Protein AF-A0A920HEH3-F1 (afdb_monomer_lite)

pLDDT: mean 88.35, std 16.71, range [30.47, 98.06]

Sequence (129 aa):
MLINDLDIDLGKSPEEILNNLENKCFGKKDLLKSKKVSSNETYEKLVRNVNSTKPARFNSDPKLLYGASGSAGKVAVFAVRLKTYPSAKRNQVFYVGANHPDTFWKIRKDVLKILNVSCCRRLYAQGLL

Secondary structure (DSSP, 8-state):
-----SSB---SSHHHHHHHHHTT---GGGB------SS-TTHHHHHH-TT-SS-S--TT-GGG-BTTBT-TTSS----------PPPS---------SSHHHHHHHHHHHHHH---GGGTTTSSS---

Radius of gyration: 20.41 Å; chains: 1; bounding box: 48×28×49 Å

Structure (mmCIF, N/CA/C/O backbone):
data_AF-A0A920HEH3-F1
#
_entry.id   AF-A0A920HEH3-F1
#
loop_
_atom_site.group_PDB
_atom_site.id
_atom_site.type_symbol
_atom_site.label_atom_id
_atom_site.label_alt_id
_atom_site.label_comp_id
_atom_site.label_asym_id
_atom_site.label_entity_id
_atom_site.label_seq_id
_atom_site.pdbx_PDB_ins_code
_atom_site.Cartn_x
_atom_site.Cartn_y
_atom_site.Cartn_z
_atom_site.occupancy
_atom_site.B_iso_or_equiv
_atom_site.auth_seq_id
_atom_site.auth_comp_id
_atom_site.auth_asym_id
_atom_site.auth_atom_id
_atom_site.pdbx_PDB_model_num
ATOM 1 N N . MET A 1 1 ? -2.931 0.007 24.772 1.00 84.69 1 MET A N 1
ATOM 2 C CA . MET A 1 1 ? -3.916 1.023 24.342 1.00 84.69 1 MET A CA 1
ATOM 3 C C . MET A 1 1 ? -4.296 0.734 22.899 1.00 84.69 1 MET A C 1
ATOM 5 O O . MET A 1 1 ? -3.391 0.545 22.095 1.00 84.69 1 MET A O 1
ATOM 9 N N . LEU A 1 2 ? -5.591 0.645 22.591 1.00 95.44 2 LEU A N 1
ATOM 10 C CA . LEU A 1 2 ? -6.091 0.478 21.223 1.00 95.44 2 LEU A CA 1
ATOM 11 C C . LEU A 1 2 ? -6.280 1.861 20.579 1.00 95.44 2 LEU A C 1
ATOM 13 O O . LEU A 1 2 ? -6.772 2.775 21.236 1.00 95.44 2 LEU A O 1
ATOM 17 N N . ILE A 1 3 ? -5.870 2.019 19.319 1.00 95.25 3 ILE A N 1
ATOM 18 C CA . ILE A 1 3 ? -5.999 3.267 18.554 1.00 95.25 3 ILE A CA 1
ATOM 19 C C . ILE A 1 3 ? -6.846 2.978 17.315 1.00 95.25 3 ILE A C 1
ATOM 21 O O . ILE A 1 3 ? -6.468 2.145 16.492 1.00 95.25 3 ILE A O 1
ATOM 25 N N . ASN A 1 4 ? -7.975 3.674 17.173 1.00 95.38 4 ASN A N 1
ATOM 26 C CA . ASN A 1 4 ? -8.794 3.624 15.966 1.00 95.38 4 ASN A CA 1
ATOM 27 C C . ASN A 1 4 ? -8.363 4.726 14.986 1.00 95.38 4 ASN A C 1
ATOM 29 O O . ASN A 1 4 ? -8.681 5.897 15.182 1.00 95.38 4 ASN A O 1
ATOM 33 N N . ASP A 1 5 ? -7.656 4.333 13.926 1.00 94.75 5 ASP A N 1
ATOM 34 C CA . ASP A 1 5 ? -7.167 5.234 12.872 1.00 94.75 5 ASP A CA 1
ATOM 35 C C . ASP A 1 5 ? -7.863 4.999 11.512 1.00 94.75 5 ASP A C 1
ATOM 37 O O . ASP A 1 5 ? -7.349 5.366 10.458 1.00 94.75 5 ASP A O 1
ATOM 41 N N . LEU A 1 6 ? -9.043 4.361 11.513 1.00 94.88 6 LEU A N 1
ATOM 42 C CA . LEU A 1 6 ? -9.777 3.990 10.290 1.00 94.88 6 LEU A CA 1
ATOM 43 C C . LEU A 1 6 ? -10.623 5.133 9.700 1.00 94.88 6 LEU A C 1
ATOM 45 O O . LEU A 1 6 ? -11.163 5.000 8.595 1.00 94.88 6 LEU A O 1
ATOM 49 N N . ASP A 1 7 ? -10.757 6.247 10.426 1.00 95.31 7 ASP A N 1
ATOM 50 C CA . ASP A 1 7 ? -11.715 7.325 10.143 1.00 95.31 7 ASP A CA 1
ATOM 51 C C . ASP A 1 7 ? -13.164 6.803 10.037 1.00 95.31 7 ASP A C 1
ATOM 53 O O . ASP A 1 7 ? -13.924 7.177 9.135 1.00 95.31 7 ASP A O 1
ATOM 57 N N . ILE A 1 8 ? -13.511 5.889 10.947 1.00 95.88 8 ILE A N 1
ATOM 58 C CA . ILE A 1 8 ? -14.849 5.334 11.172 1.00 95.88 8 ILE A CA 1
ATOM 59 C C . ILE A 1 8 ? -15.126 5.463 12.669 1.00 95.88 8 ILE A C 1
ATOM 61 O O . ILE A 1 8 ? -14.282 5.048 13.466 1.00 95.88 8 ILE A O 1
ATOM 65 N N . ASP A 1 9 ? -16.263 6.033 13.057 1.00 96.44 9 ASP A N 1
ATOM 66 C CA . ASP A 1 9 ? -16.702 6.007 14.452 1.00 96.44 9 ASP A CA 1
ATOM 67 C C . ASP A 1 9 ? -17.115 4.577 14.829 1.00 96.44 9 ASP A C 1
ATOM 69 O O . ASP A 1 9 ? -18.039 4.009 14.249 1.00 96.44 9 ASP A O 1
ATOM 73 N N . LEU A 1 10 ? -16.369 3.974 15.755 1.00 97.38 10 LEU A N 1
ATOM 74 C CA . LEU A 1 10 ? -16.568 2.599 16.224 1.00 97.38 10 LEU A CA 1
ATOM 75 C C . LEU A 1 10 ? -16.828 2.546 17.738 1.00 97.38 10 LEU A C 1
ATOM 77 O O . LEU A 1 10 ? -16.817 1.461 18.314 1.00 97.38 10 LEU A O 1
ATOM 81 N N . GLY A 1 11 ? -17.061 3.689 18.388 1.00 95.94 11 GLY A N 1
ATOM 82 C CA . GLY A 1 11 ? -17.173 3.783 19.845 1.00 95.94 11 GLY A CA 1
ATOM 83 C C . GLY A 1 11 ? -15.890 4.266 20.526 1.00 95.94 11 GLY A C 1
ATOM 84 O O . GLY A 1 11 ? -14.937 4.704 19.874 1.00 95.94 11 GLY A O 1
ATOM 85 N N . LYS A 1 12 ? -15.890 4.241 21.864 1.00 95.25 12 LYS A N 1
ATOM 86 C CA . LYS A 1 12 ? -14.860 4.901 22.690 1.00 95.25 12 LYS A CA 1
ATOM 87 C C . LYS A 1 12 ? -13.994 3.915 23.465 1.00 95.25 12 LYS A C 1
ATOM 89 O O . LYS A 1 12 ? -12.836 4.228 23.743 1.00 95.25 12 LYS A O 1
ATOM 94 N N . SER A 1 13 ? -14.541 2.756 23.824 1.00 97.19 13 SER A N 1
ATOM 95 C CA . SER A 1 13 ? -13.798 1.696 24.513 1.00 97.19 13 SER A CA 1
ATOM 96 C C . SER A 1 13 ? -13.187 0.689 23.525 1.00 97.19 13 SER A C 1
ATOM 98 O O . SER A 1 13 ? -13.715 0.510 22.424 1.00 97.19 13 SER A O 1
ATOM 100 N N . PRO A 1 14 ? -12.080 0.011 23.882 1.00 97.38 14 PRO A N 1
ATOM 101 C CA . PRO A 1 14 ? -11.513 -1.050 23.052 1.00 97.38 14 PRO A CA 1
ATOM 102 C C . PRO A 1 14 ? -12.512 -2.162 22.705 1.00 97.38 14 PRO A C 1
ATOM 104 O O . PRO A 1 14 ? -12.533 -2.626 21.566 1.00 97.38 14 PRO A O 1
ATOM 107 N N . GLU A 1 15 ? -13.349 -2.558 23.663 1.00 97.50 15 GLU A N 1
ATOM 108 C CA . GLU A 1 15 ? -14.355 -3.611 23.521 1.00 97.50 15 GLU A CA 1
ATOM 109 C C . GLU A 1 15 ? -15.443 -3.210 22.520 1.00 97.50 15 GLU A C 1
ATOM 111 O O . GLU A 1 15 ? -15.787 -4.000 21.644 1.00 97.50 15 GLU A O 1
ATOM 116 N N . GLU A 1 16 ? -15.945 -1.972 22.595 1.00 97.56 16 GLU A N 1
ATOM 117 C CA . GLU A 1 16 ? -16.889 -1.434 21.605 1.00 97.56 16 GLU A CA 1
ATOM 118 C C . GLU A 1 16 ? -16.270 -1.399 20.208 1.00 97.56 16 GLU A C 1
ATOM 120 O O . GLU A 1 16 ? -16.898 -1.855 19.253 1.00 97.56 16 GLU A O 1
ATOM 125 N N . ILE A 1 17 ? -15.032 -0.902 20.086 1.00 98.06 17 ILE A N 1
ATOM 126 C CA . ILE A 1 17 ? -14.366 -0.769 18.786 1.00 98.06 17 ILE A CA 1
ATOM 127 C C . ILE A 1 17 ? -14.196 -2.136 18.125 1.00 98.06 17 ILE A C 1
ATOM 129 O O . ILE A 1 17 ? -14.508 -2.289 16.942 1.00 98.06 17 ILE A O 1
ATOM 133 N N . LEU A 1 18 ? -13.723 -3.131 18.878 1.00 97.69 18 LEU A N 1
ATOM 134 C CA . LEU A 1 18 ? -13.526 -4.485 18.366 1.00 97.69 18 LEU A CA 1
ATOM 135 C C . LEU A 1 18 ? -14.858 -5.171 18.043 1.00 97.69 18 LEU A C 1
ATOM 137 O O . LEU A 1 18 ? -14.991 -5.706 16.943 1.00 97.69 18 LEU A O 1
ATOM 141 N N . ASN A 1 19 ? -15.862 -5.081 18.922 1.00 98.00 19 ASN A N 1
ATOM 142 C CA . ASN A 1 19 ? -17.183 -5.668 18.675 1.00 98.00 19 ASN A CA 1
ATOM 143 C C . ASN A 1 19 ? -17.869 -5.048 17.452 1.00 98.00 19 ASN A C 1
ATOM 145 O O . ASN A 1 19 ? -18.456 -5.771 16.644 1.00 98.00 19 ASN A O 1
ATOM 149 N N . ASN A 1 20 ? -17.792 -3.725 17.284 1.00 98.00 20 ASN A N 1
ATOM 150 C CA . ASN A 1 20 ? -18.385 -3.047 16.133 1.00 98.00 20 ASN A CA 1
ATOM 151 C C . ASN A 1 20 ? -17.654 -3.388 1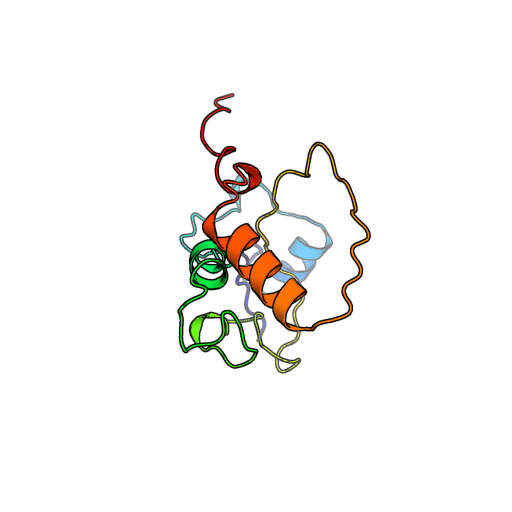4.833 1.00 98.00 20 ASN A C 1
ATOM 153 O O . ASN A 1 20 ? -18.291 -3.543 13.789 1.00 98.00 20 ASN A O 1
ATOM 157 N N . LEU A 1 21 ? -16.329 -3.536 14.889 1.00 96.81 21 LEU A N 1
ATOM 158 C CA . LEU A 1 21 ? -15.524 -3.944 13.744 1.00 96.81 21 LEU A CA 1
ATOM 159 C C . LEU A 1 21 ? -15.833 -5.387 13.318 1.00 96.81 21 LEU A C 1
ATOM 161 O O . LEU A 1 21 ? -16.086 -5.630 12.137 1.00 96.81 21 LEU A O 1
ATOM 165 N N . GLU A 1 22 ? -15.843 -6.323 14.270 1.00 97.25 22 GLU A N 1
ATOM 166 C CA . GLU A 1 22 ? -16.110 -7.749 14.045 1.00 97.25 22 GLU A CA 1
ATOM 167 C C . GLU A 1 22 ? -17.516 -7.982 13.483 1.00 97.25 22 GLU A C 1
ATOM 169 O O . GLU A 1 22 ? -17.681 -8.631 12.447 1.00 97.25 22 GLU A O 1
ATOM 174 N N . ASN A 1 23 ? -18.526 -7.377 14.113 1.00 97.75 23 ASN A N 1
ATOM 175 C CA . ASN A 1 23 ? -19.929 -7.547 13.731 1.00 97.75 23 ASN A CA 1
ATOM 176 C C . ASN A 1 23 ? -20.372 -6.612 12.594 1.00 97.75 23 ASN A C 1
ATOM 178 O O . ASN A 1 23 ? -21.532 -6.641 12.186 1.00 97.75 23 ASN A O 1
ATOM 182 N N . LYS A 1 24 ? -19.456 -5.794 12.054 1.00 96.06 24 LYS A N 1
ATOM 183 C CA . LYS A 1 24 ? -19.726 -4.796 11.003 1.00 96.06 24 LYS A CA 1
ATOM 184 C C . LYS A 1 24 ? -20.840 -3.810 11.384 1.00 96.06 24 LYS A C 1
ATOM 186 O O . LYS A 1 24 ? -21.615 -3.375 10.532 1.00 96.06 24 LYS A O 1
ATOM 191 N N . CYS A 1 25 ? -20.905 -3.434 12.658 1.00 96.69 25 CYS A N 1
ATOM 192 C CA . CYS A 1 25 ? -21.872 -2.480 13.199 1.00 96.69 25 CYS A CA 1
ATOM 193 C C . CYS A 1 25 ? -21.443 -1.030 12.923 1.00 96.69 25 CYS A C 1
ATOM 195 O O . CYS A 1 25 ? -21.220 -0.249 13.843 1.00 96.69 25 CYS A O 1
ATOM 197 N N . PHE A 1 26 ? -21.298 -0.671 11.649 1.00 96.31 26 PHE A N 1
ATOM 198 C CA . PHE A 1 26 ? -21.007 0.690 11.193 1.00 96.31 26 PHE A CA 1
ATOM 199 C C . PHE A 1 26 ? -21.523 0.890 9.763 1.00 96.31 26 PHE A C 1
ATOM 201 O O . PHE A 1 26 ? -21.630 -0.051 8.973 1.00 96.31 26 PHE A O 1
ATOM 208 N N . GLY A 1 27 ? -21.845 2.128 9.402 1.00 94.88 27 GLY A N 1
ATOM 209 C CA . GLY A 1 27 ? -22.388 2.493 8.099 1.00 94.88 27 GLY A CA 1
ATOM 210 C C . GLY A 1 27 ? -21.814 3.795 7.551 1.00 94.88 27 GLY A C 1
ATOM 211 O O . GLY A 1 27 ? -20.871 4.378 8.077 1.00 94.88 27 GLY A O 1
ATOM 212 N N . LYS A 1 28 ? -22.407 4.287 6.455 1.00 94.19 28 LYS A N 1
ATOM 213 C CA . LYS A 1 28 ? -21.936 5.507 5.772 1.00 94.19 28 LYS A CA 1
ATOM 214 C C . LYS A 1 28 ? -21.920 6.742 6.678 1.00 94.19 28 LYS A C 1
ATOM 216 O O . LYS A 1 28 ? -21.062 7.597 6.498 1.00 94.19 28 LYS A O 1
ATOM 221 N N . LYS A 1 29 ? -22.863 6.834 7.621 1.00 95.56 29 LYS A N 1
ATOM 222 C CA . LYS A 1 29 ? -22.975 7.948 8.576 1.00 95.56 29 LYS A CA 1
ATOM 223 C C . LYS A 1 29 ? -21.809 7.998 9.572 1.00 95.56 29 LYS A C 1
ATOM 225 O O . LYS A 1 29 ? -21.476 9.078 10.039 1.00 95.56 29 LYS A O 1
ATOM 230 N N . ASP A 1 30 ? -21.194 6.849 9.846 1.00 96.31 30 ASP A N 1
ATOM 231 C CA . ASP A 1 30 ? -20.105 6.703 10.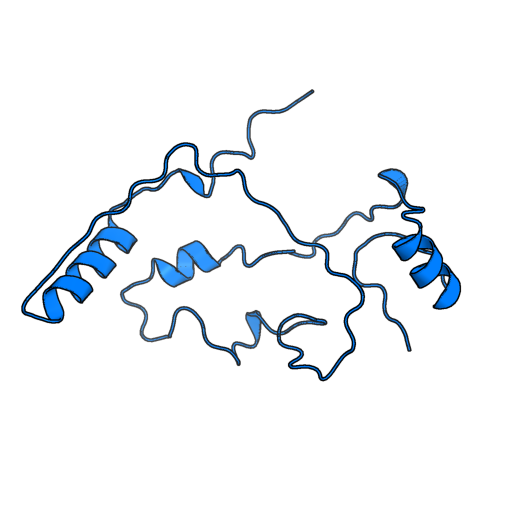815 1.00 96.31 30 ASP A CA 1
ATOM 232 C C . ASP A 1 30 ? -18.739 6.981 10.160 1.00 96.31 30 ASP A C 1
ATOM 234 O O . ASP A 1 30 ? -17.716 7.071 10.833 1.00 96.31 30 ASP A O 1
ATOM 238 N N . LEU A 1 31 ? -18.702 7.147 8.829 1.00 94.50 31 LEU A N 1
ATOM 239 C CA . LEU A 1 31 ? -17.498 7.533 8.103 1.00 94.50 31 LEU A CA 1
ATOM 240 C C . LEU A 1 31 ? -17.177 9.007 8.355 1.00 94.50 31 LEU A C 1
ATOM 242 O O . LEU A 1 31 ? -17.922 9.909 7.962 1.00 94.50 31 LEU A O 1
ATOM 246 N N . LEU A 1 32 ? -16.007 9.257 8.932 1.00 93.50 32 LEU A N 1
ATOM 247 C CA . LEU A 1 32 ? -15.532 10.608 9.190 1.00 93.50 32 LEU A CA 1
ATOM 248 C C . LEU A 1 32 ? -14.992 11.246 7.901 1.00 93.50 32 LEU A C 1
ATOM 250 O O . LEU A 1 32 ? -14.368 10.588 7.060 1.00 93.50 32 LEU A O 1
ATOM 254 N N . LYS A 1 33 ? -15.196 12.561 7.746 1.00 90.06 33 LYS A N 1
ATOM 255 C CA . 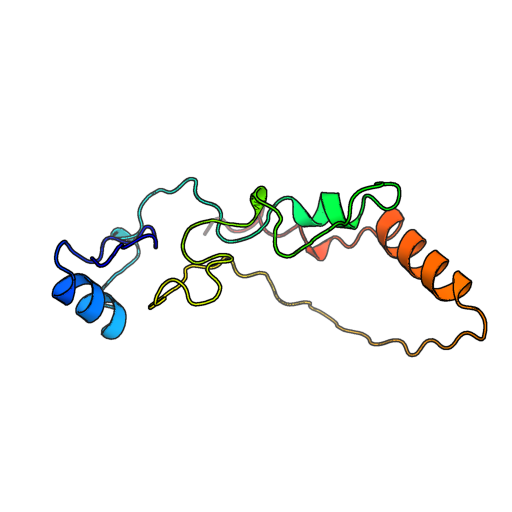LYS A 1 33 ? -14.539 13.338 6.684 1.00 90.06 33 LYS A CA 1
ATOM 256 C C . LYS A 1 33 ? -13.044 13.393 6.978 1.00 90.06 33 LYS A C 1
ATOM 258 O O . LYS A 1 33 ? -12.625 14.033 7.937 1.00 90.06 33 LYS A O 1
ATOM 263 N N . SER A 1 34 ? -12.249 12.757 6.126 1.00 88.25 34 SER A N 1
ATOM 264 C CA . SER A 1 34 ? -10.806 12.645 6.310 1.00 88.25 34 SER A CA 1
ATOM 265 C C . SER A 1 34 ? -10.028 13.245 5.147 1.00 88.25 34 SER A C 1
ATOM 267 O O . SER A 1 34 ? -10.452 13.183 3.993 1.00 88.25 34 SER A O 1
ATOM 269 N N . LYS A 1 35 ? -8.866 13.818 5.472 1.00 89.50 35 LYS A N 1
ATOM 270 C CA . LYS A 1 35 ? -7.830 14.217 4.506 1.00 89.50 35 LYS A CA 1
ATOM 271 C C . LYS A 1 35 ? -6.688 13.194 4.434 1.00 89.50 35 LYS A C 1
ATOM 273 O O . LYS A 1 35 ? -5.716 13.431 3.721 1.00 89.50 35 LYS A O 1
ATOM 278 N N . LYS A 1 36 ? -6.765 12.096 5.198 1.00 90.62 36 LYS A N 1
ATOM 279 C CA . LYS A 1 36 ? -5.749 11.039 5.189 1.00 90.62 36 LYS A CA 1
ATOM 280 C C . LYS A 1 36 ? -5.761 10.315 3.848 1.00 90.62 36 LYS A C 1
ATOM 282 O O . LYS A 1 36 ? -6.801 10.158 3.208 1.00 90.62 36 LYS A O 1
ATOM 287 N N . VAL A 1 37 ? -4.586 9.854 3.442 1.00 90.56 37 VAL A N 1
ATOM 288 C CA . VAL A 1 37 ? -4.409 9.059 2.228 1.00 90.56 37 VAL A CA 1
ATOM 289 C C . VAL A 1 37 ? -4.356 7.580 2.584 1.00 90.56 37 VAL A C 1
ATOM 291 O O . VAL A 1 37 ? -3.707 7.180 3.544 1.00 90.56 37 VAL A O 1
ATOM 294 N N . SER A 1 38 ? -5.019 6.756 1.781 1.00 90.19 38 SER A N 1
ATOM 295 C CA . SER A 1 38 ? -5.070 5.297 1.946 1.00 90.19 38 SER A CA 1
ATOM 296 C C . SER A 1 38 ? -4.293 4.550 0.851 1.00 90.19 38 SER A C 1
ATOM 298 O O . SER A 1 38 ? -4.497 3.358 0.623 1.00 90.19 38 SER A O 1
ATOM 300 N N . SER A 1 39 ? -3.420 5.273 0.136 1.00 91.19 39 SER A N 1
ATOM 301 C CA . SER A 1 39 ? -2.460 4.761 -0.851 1.00 91.19 39 SER A CA 1
ATOM 302 C C . SER A 1 39 ? -1.403 5.831 -1.175 1.00 91.19 39 SER A C 1
ATOM 304 O O . SER A 1 39 ? -1.620 7.011 -0.906 1.00 91.19 39 SER A O 1
ATOM 306 N N . ASN A 1 40 ? -0.270 5.451 -1.779 1.00 91.06 40 ASN A N 1
ATOM 307 C CA . ASN A 1 40 ? 0.753 6.417 -2.200 1.00 91.06 40 ASN A CA 1
ATOM 308 C C . ASN A 1 40 ? 0.366 7.112 -3.520 1.00 91.06 40 ASN A C 1
ATOM 310 O O . ASN A 1 40 ? 0.666 6.622 -4.610 1.00 91.06 40 ASN A O 1
ATOM 314 N N . GLU A 1 41 ? -0.234 8.296 -3.417 1.00 88.94 41 GLU A N 1
ATOM 315 C CA . GLU A 1 41 ? -0.708 9.085 -4.566 1.00 88.94 41 GLU A CA 1
ATOM 316 C C . GLU A 1 41 ? 0.417 9.658 -5.448 1.00 88.94 41 GLU A C 1
ATOM 318 O O . GLU A 1 41 ? 0.181 10.087 -6.580 1.00 88.94 41 GLU A O 1
ATOM 323 N N . THR A 1 42 ? 1.659 9.663 -4.956 1.00 90.06 42 THR A N 1
ATOM 324 C CA . THR A 1 42 ? 2.818 10.216 -5.678 1.00 90.06 42 THR A CA 1
ATOM 325 C C . THR A 1 42 ? 3.652 9.156 -6.390 1.00 90.06 42 THR A C 1
ATOM 327 O O . THR A 1 42 ? 4.543 9.505 -7.169 1.00 90.06 42 THR A O 1
ATOM 330 N N . TYR A 1 43 ? 3.355 7.869 -6.173 1.00 92.25 43 TYR A N 1
ATOM 331 C CA . TYR A 1 43 ? 4.203 6.769 -6.633 1.00 92.25 43 TYR A CA 1
ATOM 332 C C . TYR A 1 43 ? 4.390 6.746 -8.153 1.00 92.25 43 TYR A C 1
ATOM 334 O O . TYR A 1 43 ? 5.499 6.524 -8.633 1.00 92.25 43 TYR A O 1
ATOM 342 N N . GLU A 1 44 ? 3.337 7.067 -8.910 1.00 91.31 44 GLU A N 1
ATOM 343 C CA . GLU A 1 44 ? 3.390 7.187 -10.372 1.00 91.31 44 GLU A CA 1
ATOM 344 C C . GLU A 1 44 ? 4.500 8.149 -10.828 1.00 91.31 44 GLU A C 1
ATOM 346 O O . GLU A 1 44 ? 5.280 7.833 -11.726 1.00 91.31 44 GLU A O 1
ATOM 351 N N . LYS A 1 45 ? 4.605 9.318 -10.188 1.00 91.38 45 LYS A N 1
ATOM 352 C CA . LYS A 1 45 ? 5.614 10.325 -10.537 1.00 91.38 45 LYS A CA 1
ATOM 353 C C . LYS A 1 45 ? 7.020 9.847 -10.179 1.00 91.38 45 LYS A C 1
ATOM 355 O O . LYS A 1 45 ? 7.954 10.078 -10.941 1.00 91.38 45 LYS A O 1
ATOM 360 N N . LEU A 1 46 ? 7.164 9.170 -9.037 1.00 93.00 46 LEU A N 1
ATOM 361 C CA . LEU A 1 46 ? 8.448 8.646 -8.567 1.00 93.00 46 LEU A CA 1
ATOM 362 C C . LEU A 1 46 ? 8.977 7.547 -9.492 1.00 93.00 46 LEU A C 1
ATOM 364 O O . LEU A 1 46 ? 10.124 7.620 -9.924 1.00 93.00 46 LEU A O 1
ATOM 368 N N . VAL A 1 47 ? 8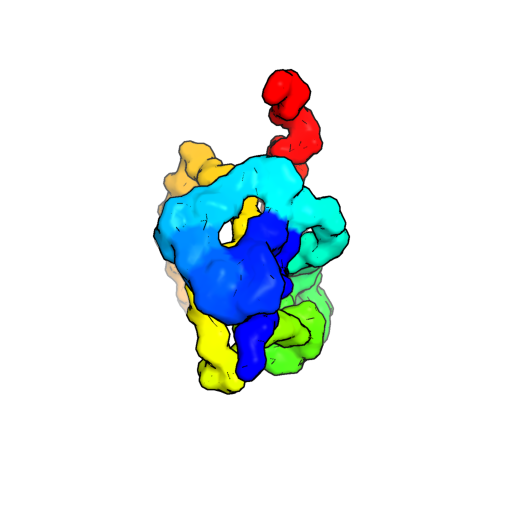.143 6.563 -9.843 1.00 94.12 47 VAL A N 1
ATOM 369 C CA . VAL A 1 47 ? 8.572 5.435 -10.685 1.00 94.12 47 VAL A CA 1
ATOM 370 C C . VAL A 1 47 ? 8.872 5.863 -12.123 1.00 94.12 47 VAL A C 1
ATOM 372 O O . VAL A 1 47 ? 9.765 5.298 -12.750 1.00 94.12 47 VAL A O 1
ATOM 375 N N . ARG A 1 48 ? 8.183 6.892 -12.637 1.00 94.31 48 ARG A N 1
ATOM 376 C CA . ARG A 1 48 ? 8.436 7.452 -13.975 1.00 94.31 48 ARG A CA 1
ATOM 377 C C . ARG A 1 48 ? 9.650 8.382 -14.036 1.00 94.31 48 ARG A C 1
ATOM 379 O O . ARG A 1 48 ? 10.147 8.649 -15.129 1.00 94.31 48 ARG A O 1
ATOM 386 N N . ASN A 1 49 ? 10.177 8.844 -12.899 1.00 94.75 49 ASN A N 1
ATOM 387 C CA . ASN A 1 49 ? 11.395 9.653 -12.861 1.00 94.75 49 ASN A CA 1
ATOM 388 C C . ASN A 1 49 ? 12.658 8.788 -13.030 1.00 94.75 49 ASN A C 1
ATOM 390 O O . ASN A 1 49 ? 13.453 8.606 -12.109 1.00 94.75 49 ASN A O 1
ATOM 394 N N . VAL A 1 50 ? 12.855 8.258 -14.236 1.00 94.44 50 VAL A N 1
ATOM 395 C CA . VAL A 1 50 ? 13.941 7.312 -14.552 1.00 94.44 50 VAL A CA 1
ATOM 396 C C . VAL A 1 50 ? 15.349 7.914 -14.535 1.00 94.44 50 VAL A C 1
ATOM 398 O O . VAL A 1 50 ? 16.322 7.172 -14.645 1.00 94.44 50 VAL A O 1
ATOM 401 N N . ASN A 1 51 ? 15.461 9.239 -14.431 1.00 94.50 51 ASN A N 1
ATOM 402 C CA . ASN A 1 51 ? 16.737 9.944 -14.306 1.00 94.50 51 ASN A CA 1
ATOM 403 C C . ASN A 1 51 ? 17.051 10.313 -12.844 1.00 94.50 51 ASN A C 1
ATOM 405 O O . ASN A 1 51 ? 18.061 10.963 -12.587 1.00 94.50 51 ASN A O 1
ATOM 409 N N . SER A 1 52 ? 16.190 9.948 -11.886 1.00 95.19 52 SER A N 1
ATOM 410 C CA . SER A 1 52 ? 16.449 10.206 -10.471 1.00 95.19 52 SER A CA 1
ATOM 411 C C . SER A 1 52 ? 17.674 9.432 -9.991 1.00 95.19 52 SER A C 1
ATOM 413 O O . SER A 1 52 ? 17.810 8.240 -10.257 1.00 95.19 52 SER A O 1
ATOM 415 N N . THR A 1 53 ? 18.525 10.095 -9.213 1.00 95.44 53 THR A N 1
ATOM 416 C CA . THR A 1 53 ? 19.620 9.454 -8.471 1.00 95.44 53 THR A CA 1
ATOM 417 C C . THR A 1 53 ? 19.138 8.763 -7.193 1.00 95.44 53 THR A C 1
ATOM 419 O O . THR A 1 53 ? 19.924 8.105 -6.516 1.00 95.44 53 THR A O 1
ATOM 422 N N . LYS A 1 54 ? 17.851 8.902 -6.842 1.00 93.19 54 LYS A N 1
ATOM 423 C CA . LYS A 1 54 ? 17.234 8.267 -5.674 1.00 93.19 54 LYS A CA 1
ATOM 424 C C . LYS A 1 54 ? 16.398 7.058 -6.102 1.00 93.19 54 LYS A C 1
ATOM 426 O O . LYS A 1 54 ? 15.743 7.108 -7.145 1.00 93.19 54 LYS A O 1
ATOM 431 N N . PRO A 1 55 ? 16.359 5.988 -5.292 1.00 94.06 55 PRO A N 1
ATOM 432 C CA . PRO A 1 55 ? 15.473 4.864 -5.559 1.00 94.06 55 PRO A CA 1
ATOM 433 C C . PRO A 1 55 ? 14.006 5.312 -5.533 1.00 94.06 55 PRO A C 1
ATOM 435 O O . PRO A 1 55 ? 13.609 6.137 -4.713 1.00 94.06 55 PRO A O 1
ATOM 438 N N . ALA A 1 56 ? 13.178 4.722 -6.400 1.00 93.94 56 ALA A N 1
ATOM 439 C CA . ALA A 1 56 ? 11.744 5.025 -6.448 1.00 93.94 56 ALA A CA 1
ATOM 440 C C . ALA A 1 56 ? 10.980 4.543 -5.197 1.00 93.94 56 ALA A C 1
ATOM 442 O O . ALA A 1 56 ? 9.922 5.082 -4.880 1.00 93.94 56 ALA A O 1
ATOM 443 N N . ARG A 1 57 ? 11.490 3.509 -4.510 1.00 94.62 57 ARG A N 1
ATOM 444 C CA . ARG A 1 57 ? 10.980 2.997 -3.230 1.00 94.62 57 ARG A CA 1
ATOM 445 C C . ARG A 1 57 ? 12.099 2.291 -2.473 1.00 94.62 57 ARG A C 1
ATOM 447 O O . ARG A 1 57 ? 12.899 1.585 -3.081 1.00 94.62 57 ARG A O 1
ATOM 454 N N . PHE A 1 58 ? 12.089 2.416 -1.155 1.00 94.38 58 PHE A N 1
ATOM 455 C CA . PHE A 1 58 ? 12.870 1.603 -0.226 1.00 94.38 58 PHE A CA 1
ATOM 456 C C . PHE A 1 58 ? 12.083 1.447 1.084 1.00 94.38 58 PHE A C 1
ATOM 458 O O . PHE A 1 58 ? 11.071 2.120 1.279 1.00 94.38 58 PHE A O 1
ATOM 465 N N . ASN A 1 59 ? 12.474 0.508 1.949 1.00 93.19 59 ASN A N 1
ATOM 466 C CA . ASN A 1 59 ? 11.682 0.175 3.142 1.00 93.19 59 ASN A CA 1
ATOM 467 C C . ASN A 1 59 ? 11.727 1.268 4.214 1.00 93.19 59 ASN A C 1
ATOM 469 O O . ASN A 1 59 ? 10.712 1.532 4.842 1.00 93.19 59 ASN A O 1
ATOM 473 N N . SER A 1 60 ? 12.870 1.930 4.374 1.00 92.75 60 SER A N 1
ATOM 474 C CA . SER A 1 60 ? 13.063 2.986 5.373 1.00 92.75 60 SER A CA 1
ATOM 475 C C . SER A 1 60 ? 12.776 4.388 4.826 1.00 92.75 60 SER A C 1
ATOM 477 O O . SER A 1 60 ? 13.384 5.350 5.285 1.00 92.75 60 SER A O 1
ATOM 479 N N . ASP A 1 61 ? 11.913 4.521 3.811 1.00 93.94 61 ASP A N 1
ATOM 480 C CA . ASP A 1 61 ? 11.509 5.837 3.305 1.00 93.94 61 ASP A CA 1
ATOM 481 C C . ASP A 1 61 ? 10.576 6.500 4.327 1.00 93.94 61 ASP A C 1
ATOM 483 O O . ASP A 1 61 ? 9.433 6.054 4.463 1.00 93.94 61 ASP A O 1
ATOM 487 N N . PRO A 1 62 ? 11.005 7.566 5.031 1.00 92.38 62 PRO A N 1
ATOM 488 C CA . PRO A 1 62 ? 10.212 8.172 6.099 1.00 92.38 62 PRO A CA 1
ATOM 489 C C . PRO A 1 62 ? 8.866 8.715 5.606 1.00 92.38 62 PRO A C 1
ATOM 491 O O . PRO A 1 62 ? 7.947 8.879 6.400 1.00 92.38 62 PRO A O 1
ATOM 494 N N . LYS A 1 63 ? 8.707 8.953 4.298 1.00 90.94 63 LYS A N 1
ATOM 495 C CA . LYS A 1 63 ? 7.433 9.394 3.710 1.00 90.94 63 LYS A CA 1
ATOM 496 C C . LYS A 1 63 ? 6.368 8.296 3.678 1.00 90.94 63 LYS A C 1
ATOM 498 O O . LYS A 1 63 ? 5.203 8.602 3.441 1.00 90.94 63 LYS A O 1
ATOM 503 N N . LEU A 1 64 ? 6.765 7.033 3.840 1.00 92.31 64 LEU A N 1
ATOM 504 C CA . LEU A 1 64 ? 5.894 5.856 3.748 1.00 92.31 64 LEU A CA 1
ATOM 505 C C . LEU A 1 64 ? 5.669 5.172 5.105 1.00 92.31 64 LEU A C 1
ATOM 507 O O . LEU A 1 64 ? 4.940 4.182 5.166 1.00 92.31 64 LEU A O 1
ATOM 511 N N . LEU A 1 65 ? 6.292 5.676 6.175 1.00 94.69 65 LEU A N 1
ATOM 512 C CA . LEU A 1 65 ? 6.200 5.123 7.524 1.00 94.69 65 LEU A CA 1
ATOM 513 C C . LEU A 1 65 ? 5.186 5.926 8.343 1.00 94.69 65 LEU A C 1
ATOM 515 O O . LEU A 1 65 ? 5.429 7.083 8.679 1.00 94.69 65 LEU A O 1
ATOM 519 N N . TYR A 1 66 ? 4.044 5.317 8.658 1.00 93.94 66 TYR A N 1
ATOM 520 C CA . TYR A 1 66 ? 3.007 5.930 9.490 1.00 93.94 66 TYR A CA 1
ATOM 521 C C . TYR A 1 66 ? 2.036 4.876 10.027 1.00 93.94 66 TYR A C 1
ATOM 523 O O . TYR A 1 66 ? 1.499 4.074 9.257 1.00 93.94 66 TYR A O 1
ATOM 531 N N . GLY A 1 67 ? 1.771 4.905 11.336 1.00 93.19 67 GLY A N 1
ATOM 532 C CA . GLY A 1 67 ? 0.836 3.988 11.988 1.00 93.19 67 GLY A CA 1
ATOM 533 C C . GLY A 1 67 ? 1.176 2.523 11.696 1.00 93.19 67 GLY A C 1
ATOM 534 O O . GLY A 1 67 ? 2.263 2.046 12.019 1.00 93.19 67 GLY A O 1
ATOM 535 N N . ALA A 1 68 ? 0.250 1.815 11.045 1.00 95.25 68 ALA A N 1
ATOM 536 C CA . ALA A 1 68 ? 0.449 0.434 10.603 1.00 95.25 68 ALA A CA 1
ATOM 537 C C . ALA A 1 68 ? 1.462 0.294 9.446 1.00 95.25 68 ALA A C 1
ATOM 539 O O . ALA A 1 68 ? 2.142 -0.734 9.341 1.00 95.25 68 ALA A O 1
ATOM 540 N N . SER A 1 69 ? 1.582 1.312 8.587 1.00 95.31 69 SER A N 1
ATOM 541 C CA . SER A 1 69 ? 2.449 1.290 7.405 1.00 95.31 69 SER A CA 1
ATOM 542 C C . SER A 1 69 ? 3.914 1.325 7.822 1.00 95.31 69 SER A C 1
ATOM 544 O O . SER A 1 69 ? 4.382 2.301 8.403 1.00 95.31 69 SER A O 1
ATOM 546 N N . GLY A 1 70 ? 4.639 0.245 7.522 1.00 95.19 70 GLY A N 1
ATOM 547 C CA . GLY A 1 70 ? 6.050 0.109 7.888 1.00 95.19 70 GLY A CA 1
ATOM 548 C C . GLY A 1 70 ? 6.302 -0.220 9.362 1.00 95.19 70 GLY A C 1
ATOM 549 O O . GLY A 1 70 ? 7.432 -0.112 9.823 1.00 95.19 70 GLY A O 1
ATOM 550 N N . SER A 1 71 ? 5.277 -0.662 10.095 1.00 95.75 71 SER A N 1
ATOM 551 C CA . SER A 1 71 ? 5.391 -1.006 11.519 1.00 95.75 71 SER A CA 1
ATOM 552 C C . SER A 1 71 ? 6.276 -2.222 11.815 1.00 95.75 71 SER A C 1
ATOM 554 O O . SER A 1 71 ? 6.722 -2.379 12.945 1.00 95.75 71 SER A O 1
ATOM 556 N N . ALA A 1 72 ? 6.521 -3.096 10.832 1.00 94.62 72 ALA A N 1
ATOM 557 C CA . ALA A 1 72 ? 7.384 -4.276 10.960 1.00 94.62 72 ALA A CA 1
ATOM 558 C C . ALA A 1 72 ? 7.076 -5.148 12.201 1.00 94.62 72 ALA A C 1
ATOM 560 O O . ALA A 1 72 ? 7.984 -5.614 12.887 1.00 94.62 72 ALA A O 1
ATOM 561 N N . GLY A 1 73 ? 5.788 -5.325 12.522 1.00 94.19 73 GLY A N 1
ATOM 562 C CA . GLY A 1 73 ? 5.338 -6.126 13.668 1.00 94.19 73 GLY A CA 1
ATOM 563 C C . GLY A 1 73 ? 5.509 -5.453 15.035 1.00 94.19 73 GLY A C 1
ATOM 564 O O . GLY A 1 73 ? 5.242 -6.075 16.057 1.00 94.19 73 GLY A O 1
ATOM 565 N N . LYS A 1 74 ? 5.921 -4.180 15.085 1.00 95.62 74 LYS A N 1
ATOM 566 C CA . LYS A 1 74 ? 5.990 -3.397 16.333 1.00 95.62 74 LYS A CA 1
ATOM 567 C C . LYS A 1 74 ? 4.616 -3.000 16.875 1.00 95.62 74 LYS A C 1
ATOM 569 O O . LYS A 1 74 ? 4.525 -2.546 18.010 1.00 95.62 74 LYS A O 1
ATOM 574 N N . VAL A 1 75 ? 3.564 -3.170 16.076 1.00 95.31 75 VAL A N 1
ATOM 575 C CA . VAL A 1 75 ? 2.168 -2.968 16.475 1.00 95.31 75 VAL A CA 1
ATOM 576 C C . VAL A 1 75 ? 1.332 -4.159 16.014 1.00 95.31 75 VAL A C 1
ATOM 578 O O . VAL A 1 75 ? 1.594 -4.731 14.954 1.00 95.31 75 VAL A O 1
ATOM 581 N N . ALA A 1 76 ? 0.309 -4.510 16.792 1.00 96.19 76 ALA A N 1
ATOM 582 C CA . ALA A 1 76 ? -0.734 -5.430 16.356 1.00 96.19 76 ALA A CA 1
ATOM 583 C C . ALA A 1 76 ? -1.777 -4.649 15.540 1.00 96.19 76 ALA A C 1
ATOM 585 O O . ALA A 1 76 ? -2.351 -3.677 16.032 1.00 96.19 76 ALA A O 1
ATOM 586 N N . VAL A 1 77 ? -1.998 -5.049 14.287 1.00 96.94 77 VAL A N 1
ATOM 587 C CA . VAL A 1 77 ? -2.937 -4.387 13.370 1.00 96.94 77 VAL A CA 1
ATOM 588 C C . VAL A 1 77 ? -4.198 -5.237 13.248 1.00 96.94 77 VAL A C 1
ATOM 590 O O . VAL A 1 77 ? -4.123 -6.367 12.779 1.00 96.94 77 VAL A O 1
ATOM 593 N N . PHE A 1 78 ? -5.349 -4.685 13.640 1.00 96.12 78 PHE A N 1
ATOM 594 C CA . PHE A 1 78 ? -6.647 -5.373 13.563 1.00 96.12 78 PHE A CA 1
ATOM 595 C C . PHE A 1 78 ? -7.368 -5.134 12.232 1.00 96.12 78 PHE A C 1
ATOM 597 O O . PHE A 1 78 ? -8.011 -6.032 11.700 1.00 96.12 78 PHE A O 1
ATOM 604 N N . ALA A 1 79 ? -7.254 -3.926 11.677 1.00 96.50 79 ALA A N 1
ATOM 605 C CA . ALA A 1 79 ? -7.871 -3.561 10.409 1.00 96.50 79 ALA A CA 1
ATOM 606 C C . ALA A 1 79 ? -7.100 -2.440 9.710 1.00 96.50 79 ALA A C 1
ATOM 608 O O . ALA A 1 79 ? -6.374 -1.668 10.338 1.00 96.50 79 ALA A O 1
ATOM 609 N N . VAL A 1 80 ? -7.295 -2.343 8.393 1.00 96.19 80 VAL A N 1
ATOM 610 C CA . VAL A 1 80 ? -6.775 -1.266 7.544 1.00 96.19 80 VAL A CA 1
ATOM 611 C C . VAL A 1 80 ? -7.854 -0.795 6.577 1.00 96.19 80 VAL A C 1
ATOM 613 O O . VAL A 1 80 ? -8.651 -1.590 6.078 1.00 96.19 80 VAL A O 1
ATOM 616 N N . ARG A 1 81 ? -7.856 0.503 6.271 1.00 93.94 81 ARG A N 1
ATOM 617 C CA . ARG A 1 81 ? -8.731 1.102 5.259 1.00 93.94 81 ARG A CA 1
ATOM 618 C C . ARG A 1 81 ? -7.900 1.499 4.046 1.00 93.94 81 ARG A C 1
ATOM 620 O O . ARG A 1 81 ? -7.086 2.414 4.127 1.00 93.94 81 ARG A O 1
ATOM 627 N N . LEU A 1 82 ? -8.113 0.819 2.921 1.00 93.81 82 LEU A N 1
ATOM 628 C CA . LEU A 1 82 ? -7.324 0.998 1.700 1.00 93.81 82 LEU A CA 1
ATOM 629 C C . LEU A 1 82 ? -8.182 1.490 0.537 1.00 93.81 82 LEU A C 1
ATOM 631 O O . LEU A 1 82 ? -9.330 1.080 0.370 1.00 93.81 82 LEU A O 1
ATOM 635 N N . LYS A 1 83 ? -7.597 2.355 -0.294 1.00 90.62 83 LYS A N 1
ATOM 636 C CA . LYS A 1 83 ? -8.176 2.717 -1.589 1.00 90.62 83 LYS A CA 1
ATOM 637 C C . LYS A 1 83 ? -8.053 1.529 -2.537 1.00 90.62 83 LYS A C 1
ATOM 639 O O . LYS A 1 83 ? -6.967 0.974 -2.691 1.00 90.62 83 LYS A O 1
ATOM 644 N N . THR A 1 84 ? -9.145 1.169 -3.198 1.00 90.75 84 THR A N 1
ATOM 645 C CA . THR A 1 84 ? -9.133 0.185 -4.283 1.00 90.75 84 THR A CA 1
ATOM 646 C C . THR A 1 84 ? -9.052 0.881 -5.637 1.00 90.75 84 THR A C 1
ATOM 648 O O . THR A 1 84 ? -9.318 2.080 -5.762 1.00 90.75 84 THR A O 1
ATOM 651 N N . TYR A 1 85 ? -8.664 0.116 -6.656 1.00 88.00 85 TYR A N 1
ATOM 652 C CA . TYR A 1 85 ? -8.552 0.594 -8.025 1.00 88.00 85 TYR A CA 1
ATOM 653 C C . TYR A 1 85 ? -9.407 -0.262 -8.959 1.00 88.00 85 TYR A C 1
ATOM 655 O O . TYR A 1 85 ? -9.556 -1.464 -8.727 1.00 88.00 85 TYR A O 1
ATOM 663 N N . PRO A 1 86 ? -9.955 0.337 -10.023 1.00 90.12 86 PRO A N 1
ATOM 664 C CA . PRO A 1 86 ? -10.664 -0.389 -11.065 1.00 90.12 86 PRO A CA 1
ATOM 665 C C . PRO A 1 86 ? -9.771 -1.458 -11.695 1.00 90.12 86 PRO A C 1
ATOM 667 O O . PRO A 1 86 ? -8.599 -1.212 -11.981 1.00 90.12 86 P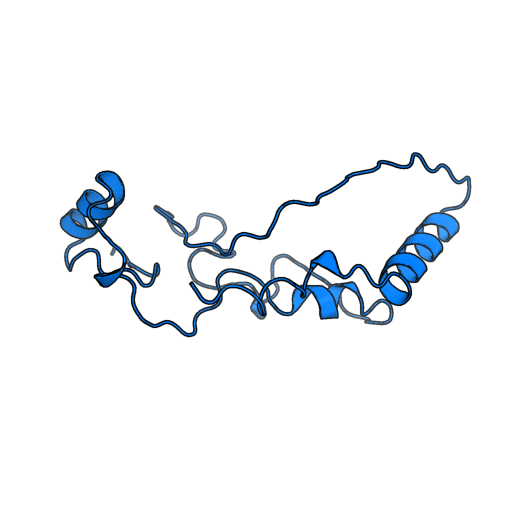RO A O 1
ATOM 670 N N . SER A 1 87 ? -10.336 -2.645 -11.908 1.00 89.56 87 SER A N 1
ATOM 671 C CA . SER A 1 87 ? -9.608 -3.749 -12.531 1.00 89.56 87 SER A CA 1
ATOM 672 C C . SER A 1 87 ? -9.263 -3.432 -13.990 1.00 89.56 87 SER A C 1
ATOM 674 O O . SER A 1 87 ? -9.997 -2.722 -14.687 1.00 89.56 87 SER A O 1
ATOM 676 N N . ALA A 1 88 ? -8.147 -3.980 -14.470 1.00 87.38 88 ALA A N 1
ATOM 677 C CA . ALA A 1 88 ? -7.752 -3.861 -15.865 1.00 87.38 88 ALA A CA 1
ATOM 678 C C . ALA A 1 88 ? -8.756 -4.593 -16.773 1.00 87.38 88 ALA A C 1
ATOM 680 O O . ALA A 1 88 ? -9.125 -5.737 -16.518 1.00 87.38 88 ALA A O 1
ATOM 681 N N . LYS A 1 89 ? -9.183 -3.945 -17.867 1.00 90.88 89 LYS A N 1
ATOM 682 C CA . LYS A 1 89 ? -10.159 -4.526 -18.812 1.00 90.88 89 LYS A CA 1
ATOM 683 C C . LYS A 1 89 ? -9.584 -5.677 -19.640 1.00 90.88 89 LYS A C 1
ATOM 685 O O . LYS A 1 89 ? -10.327 -6.549 -20.074 1.00 90.88 89 LYS A O 1
ATOM 690 N N . ARG A 1 90 ? -8.282 -5.630 -19.931 1.00 90.25 90 ARG A N 1
ATOM 691 C CA . ARG A 1 90 ? -7.546 -6.626 -20.718 1.00 90.25 90 ARG A CA 1
ATOM 692 C C . ARG A 1 90 ? -6.128 -6.709 -20.177 1.00 90.25 90 ARG A C 1
ATOM 694 O O . ARG A 1 90 ? -5.503 -5.672 -19.972 1.00 90.25 90 ARG A O 1
ATOM 701 N N . ASN A 1 91 ? -5.638 -7.928 -19.997 1.00 90.06 91 ASN A N 1
ATOM 702 C CA . ASN A 1 91 ? -4.262 -8.206 -19.609 1.00 90.06 91 ASN A CA 1
ATOM 703 C C . ASN A 1 91 ? -3.607 -9.040 -20.709 1.00 90.06 91 ASN A C 1
ATOM 705 O O . ASN A 1 91 ? -4.227 -9.960 -21.237 1.00 90.06 91 ASN A O 1
ATOM 709 N N . GLN A 1 92 ? -2.361 -8.718 -21.041 1.00 93.12 92 GLN A N 1
ATOM 710 C CA . GLN A 1 92 ? -1.546 -9.483 -21.977 1.00 93.12 92 GLN A CA 1
ATOM 711 C C . GLN A 1 92 ? -0.149 -9.644 -21.387 1.00 93.12 92 GLN A C 1
ATOM 713 O O . GLN A 1 92 ? 0.397 -8.705 -20.807 1.00 93.12 92 GLN A O 1
ATOM 718 N N . VAL A 1 93 ? 0.413 -10.840 -21.533 1.00 95.44 93 VAL A N 1
ATOM 719 C CA . VAL A 1 93 ? 1.770 -11.164 -21.092 1.00 95.44 93 VAL A CA 1
ATOM 720 C C . VAL A 1 93 ? 2.638 -11.345 -22.329 1.00 95.44 93 VAL A C 1
ATOM 722 O O . VAL A 1 93 ? 2.259 -12.055 -23.257 1.00 95.44 93 VAL A O 1
ATOM 725 N N . PHE A 1 94 ? 3.800 -10.696 -22.332 1.00 94.38 94 PHE A N 1
ATOM 726 C CA . PHE A 1 94 ? 4.807 -10.828 -23.378 1.00 94.38 94 PHE A CA 1
ATOM 727 C C . PHE A 1 94 ? 6.022 -11.540 -22.793 1.00 94.38 94 PHE A C 1
ATOM 729 O O . PHE A 1 94 ? 6.550 -11.113 -21.766 1.00 94.38 94 PHE A O 1
ATOM 736 N N . TYR A 1 95 ? 6.471 -12.609 -23.446 1.00 96.06 95 TYR A N 1
ATOM 737 C CA . TYR A 1 95 ? 7.733 -13.256 -23.111 1.00 96.06 95 TYR A CA 1
ATOM 738 C C . TYR A 1 95 ? 8.849 -12.617 -23.939 1.00 96.06 95 TYR A C 1
ATO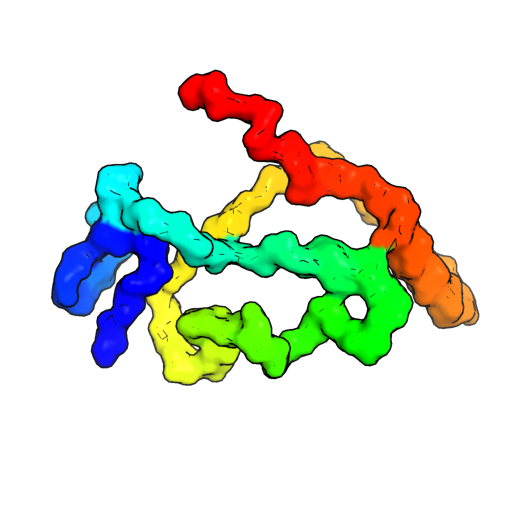M 740 O O . TYR A 1 95 ? 8.796 -12.632 -25.167 1.00 96.06 95 TYR A O 1
ATOM 748 N N . VAL A 1 96 ? 9.831 -12.016 -23.268 1.00 94.75 96 VAL A N 1
ATOM 749 C CA . VAL A 1 96 ? 10.925 -11.279 -23.911 1.00 94.75 96 VAL A CA 1
ATOM 750 C C . VAL A 1 96 ? 12.249 -11.826 -23.396 1.00 94.75 96 VAL A C 1
ATOM 752 O O . VAL A 1 96 ? 12.498 -11.806 -22.192 1.00 94.75 96 VAL A O 1
ATOM 755 N N . GLY A 1 97 ? 13.094 -12.299 -24.310 1.00 96.56 97 GLY A N 1
ATOM 756 C CA . GLY A 1 97 ? 14.462 -12.732 -24.034 1.00 96.56 97 GLY A CA 1
ATOM 757 C C . GLY A 1 97 ? 15.473 -11.780 -24.667 1.00 96.56 97 GLY A C 1
ATOM 758 O O . GLY A 1 97 ? 15.224 -11.232 -25.741 1.00 96.56 97 GLY A O 1
ATOM 759 N N . ALA A 1 98 ? 16.611 -11.582 -24.007 1.00 97.19 98 ALA A N 1
ATOM 760 C CA . ALA A 1 98 ? 17.720 -10.802 -24.541 1.00 97.19 98 ALA A CA 1
ATOM 761 C C . ALA A 1 98 ? 19.054 -11.375 -24.059 1.00 97.19 98 ALA A C 1
ATOM 763 O O . ALA A 1 98 ? 19.174 -11.793 -22.910 1.00 97.19 98 ALA A O 1
ATOM 764 N N . ASN A 1 99 ? 20.066 -11.330 -24.925 1.00 97.88 99 ASN A N 1
ATOM 765 C CA . ASN A 1 99 ? 21.422 -11.785 -24.606 1.00 97.88 99 ASN A CA 1
ATOM 766 C C . ASN A 1 99 ? 22.302 -10.673 -24.010 1.00 97.88 99 ASN A C 1
ATOM 768 O O . ASN A 1 99 ? 23.482 -10.900 -23.765 1.00 97.88 99 ASN A O 1
ATOM 772 N N . HIS A 1 100 ? 21.769 -9.459 -23.826 1.00 97.50 100 HIS A N 1
ATOM 773 C CA . HIS A 1 100 ? 22.475 -8.322 -23.231 1.00 97.50 100 HIS A CA 1
ATOM 774 C C . HIS A 1 100 ? 21.610 -7.648 -22.152 1.00 97.50 100 HIS A C 1
ATOM 776 O O . HIS A 1 100 ? 20.427 -7.384 -22.394 1.00 97.50 100 HIS A O 1
ATOM 782 N N . PRO A 1 101 ? 22.178 -7.316 -20.977 1.00 94.88 101 PRO A N 1
ATOM 783 C CA . PRO A 1 101 ? 21.424 -6.721 -19.869 1.00 94.88 101 PRO A CA 1
ATOM 784 C C . PRO A 1 101 ? 20.869 -5.326 -20.201 1.00 94.88 101 PRO A C 1
ATOM 786 O O . PRO A 1 101 ? 19.770 -4.970 -19.765 1.00 94.88 101 PRO A O 1
ATOM 789 N N . ASP A 1 102 ? 21.576 -4.562 -21.037 1.00 97.06 102 ASP A N 1
ATOM 790 C CA . ASP A 1 102 ? 21.177 -3.209 -21.444 1.00 97.06 102 ASP A CA 1
ATOM 791 C C . ASP A 1 102 ? 19.839 -3.173 -22.189 1.00 97.06 102 ASP A C 1
ATOM 793 O O . ASP A 1 102 ? 19.121 -2.168 -22.147 1.00 97.06 102 ASP A O 1
ATOM 797 N N . THR A 1 103 ? 19.447 -4.281 -22.825 1.00 97.19 103 THR A N 1
ATOM 798 C CA . THR A 1 103 ? 18.156 -4.394 -23.506 1.00 97.19 103 THR A CA 1
ATOM 799 C C . THR A 1 103 ? 16.995 -4.191 -22.530 1.00 97.19 103 THR A C 1
ATOM 801 O O . THR A 1 103 ? 16.106 -3.379 -22.793 1.00 97.19 103 THR A O 1
ATOM 804 N N . PHE A 1 104 ? 17.016 -4.846 -21.363 1.00 96.31 104 PHE A N 1
ATOM 805 C CA . PHE A 1 104 ? 15.957 -4.693 -20.357 1.00 96.31 104 PHE A CA 1
ATOM 806 C C . PHE A 1 104 ? 15.982 -3.317 -19.690 1.00 96.31 104 PHE A C 1
ATOM 808 O O . PHE A 1 104 ? 14.924 -2.765 -19.368 1.00 96.31 104 PHE A O 1
ATOM 815 N N . TRP A 1 105 ? 17.169 -2.725 -19.532 1.00 94.75 105 TRP A N 1
ATOM 816 C CA . TRP A 1 105 ? 17.301 -1.356 -19.040 1.00 94.75 105 TRP A CA 1
ATOM 817 C C . TRP A 1 105 ? 16.627 -0.344 -19.971 1.00 94.75 105 TRP A C 1
ATOM 819 O O . TRP A 1 105 ? 15.857 0.508 -19.509 1.00 94.75 105 TRP A O 1
ATOM 829 N N . LYS A 1 106 ? 16.863 -0.470 -21.282 1.00 95.12 106 LYS A N 1
ATOM 830 C CA . LYS A 1 106 ? 16.237 0.376 -22.302 1.00 95.12 106 LYS A CA 1
ATOM 831 C C . LYS A 1 106 ? 14.721 0.186 -22.340 1.00 95.12 106 LYS A C 1
ATOM 833 O O . LYS A 1 106 ? 14.001 1.173 -22.211 1.00 95.12 106 LYS A O 1
ATOM 838 N N . ILE A 1 107 ? 14.239 -1.062 -22.390 1.00 95.00 107 ILE A N 1
ATOM 839 C CA . ILE A 1 107 ? 12.797 -1.372 -22.367 1.00 95.00 107 ILE A CA 1
ATOM 840 C C . ILE A 1 107 ? 12.126 -0.727 -21.152 1.00 95.00 107 ILE A C 1
ATOM 842 O O . ILE A 1 107 ? 11.124 -0.028 -21.296 1.00 95.00 107 ILE A O 1
ATOM 846 N N . ARG A 1 108 ? 12.695 -0.902 -19.952 1.00 94.81 108 ARG A N 1
ATOM 847 C CA . ARG A 1 108 ? 12.169 -0.290 -18.724 1.00 94.81 108 ARG A CA 1
ATOM 848 C C . ARG A 1 108 ? 12.061 1.232 -18.855 1.00 94.81 108 ARG A C 1
ATOM 850 O O . ARG A 1 108 ? 11.031 1.799 -18.489 1.00 94.81 108 ARG A O 1
ATOM 857 N N . LYS A 1 109 ? 13.118 1.901 -19.329 1.00 94.44 109 LYS A N 1
ATOM 858 C CA . LYS A 1 109 ? 13.138 3.365 -19.487 1.00 94.44 109 LYS A CA 1
ATOM 859 C C . LYS A 1 109 ? 12.095 3.847 -20.488 1.00 94.44 109 LYS A C 1
ATOM 861 O O . LYS A 1 109 ? 11.371 4.794 -20.180 1.00 94.44 109 LYS A O 1
ATOM 866 N N . ASP A 1 110 ? 12.002 3.192 -21.636 1.00 94.12 110 ASP A N 1
ATOM 867 C CA . ASP A 1 110 ? 11.071 3.558 -22.702 1.00 94.12 110 ASP A CA 1
ATOM 868 C C . ASP A 1 110 ? 9.620 3.368 -22.242 1.00 94.12 110 ASP A C 1
ATOM 870 O O . ASP A 1 110 ? 8.808 4.285 -22.366 1.00 94.12 110 ASP A O 1
ATOM 874 N N . VAL A 1 111 ? 9.311 2.247 -21.580 1.00 93.75 111 VAL A N 1
ATOM 875 C CA . VAL A 1 111 ? 7.997 1.986 -20.966 1.00 93.75 111 VAL A CA 1
ATOM 876 C C . VAL A 1 111 ? 7.613 3.085 -19.971 1.00 93.75 111 VAL A C 1
ATOM 878 O O . VAL A 1 111 ? 6.505 3.618 -20.024 1.00 93.75 111 VAL A O 1
ATOM 881 N N . LEU A 1 112 ? 8.523 3.463 -19.073 1.00 93.81 112 LEU A N 1
ATOM 882 C CA . LEU A 1 112 ? 8.235 4.448 -18.026 1.00 93.81 112 LEU A CA 1
ATOM 883 C C . LEU A 1 112 ? 8.137 5.891 -18.552 1.00 93.81 112 LEU A C 1
ATOM 885 O O . LEU A 1 112 ? 7.414 6.692 -17.953 1.00 93.81 112 LEU A O 1
ATOM 889 N N . LYS A 1 113 ? 8.814 6.225 -19.660 1.00 91.06 113 LYS A N 1
ATOM 890 C CA . LYS A 1 113 ? 8.768 7.562 -20.280 1.00 91.06 113 LYS A CA 1
ATOM 891 C C . LYS A 1 113 ? 7.633 7.732 -21.288 1.00 91.06 113 LYS A C 1
ATOM 893 O O . LYS A 1 113 ? 6.983 8.770 -21.286 1.00 91.06 113 LYS A O 1
ATOM 898 N N . ILE A 1 114 ? 7.442 6.752 -22.169 1.00 86.38 114 ILE A N 1
ATOM 899 C CA . ILE A 1 114 ? 6.676 6.916 -23.414 1.00 86.38 114 ILE A CA 1
ATOM 900 C C . ILE A 1 114 ? 5.249 6.391 -23.262 1.00 86.38 114 ILE A C 1
ATOM 902 O O . ILE A 1 114 ? 4.311 6.985 -23.795 1.00 86.38 114 ILE A O 1
ATOM 906 N N . LEU A 1 115 ? 5.051 5.289 -22.530 1.00 79.19 115 LEU A N 1
ATOM 907 C CA . LEU A 1 115 ? 3.721 4.694 -22.424 1.00 79.19 115 LEU A CA 1
ATOM 908 C C . LEU A 1 115 ? 2.810 5.545 -21.535 1.00 79.19 115 LEU A C 1
ATOM 910 O O . LEU A 1 115 ? 2.877 5.521 -20.297 1.00 79.19 115 LEU A O 1
ATOM 914 N N . ASN A 1 116 ? 1.889 6.241 -22.198 1.00 66.94 116 ASN A N 1
ATOM 915 C CA . ASN A 1 116 ? 0.721 6.861 -21.592 1.00 66.94 116 ASN A CA 1
ATOM 916 C C . ASN A 1 116 ? -0.334 5.795 -21.299 1.00 66.94 116 ASN A C 1
ATOM 918 O O . ASN A 1 116 ? -1.338 5.647 -21.994 1.00 66.94 116 ASN A O 1
ATOM 922 N N . VAL A 1 117 ? -0.100 5.037 -20.232 1.00 60.66 117 VAL A N 1
ATOM 923 C CA . VAL A 1 117 ? -1.102 4.126 -19.686 1.00 60.66 117 VAL A CA 1
ATOM 924 C C . VAL A 1 117 ? -2.147 4.976 -18.961 1.00 60.66 117 VAL A C 1
ATOM 926 O O . VAL A 1 117 ? -1.978 5.352 -17.804 1.00 60.66 117 VAL A O 1
ATOM 929 N N . SER A 1 118 ? -3.245 5.298 -19.645 1.00 51.75 118 SER A N 1
ATOM 930 C CA . SER A 1 118 ? -4.369 6.088 -19.112 1.00 51.75 118 SER A CA 1
ATOM 931 C C . SER A 1 118 ? -5.131 5.407 -17.959 1.00 51.75 118 SER A C 1
ATOM 933 O O . SER A 1 118 ? -6.083 5.975 -17.423 1.00 51.75 118 SER A O 1
ATOM 935 N N . CYS A 1 119 ? -4.696 4.218 -17.533 1.00 47.00 119 CYS A N 1
ATOM 936 C CA . CYS A 1 119 ? -5.358 3.393 -16.528 1.00 47.00 119 CYS A CA 1
ATOM 937 C C . CYS A 1 119 ? -5.354 4.009 -15.115 1.00 47.00 119 CYS A C 1
ATOM 939 O O . CYS A 1 119 ? -6.276 3.750 -14.351 1.00 47.00 119 CYS A O 1
ATOM 941 N N . CYS A 1 120 ? -4.374 4.850 -14.758 1.00 45.25 120 CYS A N 1
ATOM 942 C CA . CYS A 1 120 ? -4.222 5.305 -13.365 1.00 45.25 120 CYS A CA 1
ATOM 943 C C . CYS A 1 120 ? -5.021 6.562 -12.971 1.00 45.25 120 CYS A C 1
ATOM 945 O O . CYS A 1 120 ? -5.119 6.852 -11.782 1.00 45.25 120 CYS A O 1
ATOM 947 N N . ARG A 1 121 ? -5.591 7.330 -13.914 1.00 42.59 121 ARG A N 1
ATOM 948 C CA . ARG A 1 121 ? -6.206 8.643 -13.591 1.00 42.59 121 ARG A CA 1
ATOM 949 C C . ARG A 1 121 ? -7.626 8.878 -14.107 1.00 42.59 121 ARG A C 1
ATOM 951 O O . ARG A 1 121 ? -8.224 9.888 -13.751 1.00 42.59 121 ARG A O 1
ATOM 958 N N . ARG A 1 122 ? -8.198 7.991 -14.926 1.00 35.56 122 ARG A N 1
ATOM 959 C CA . ARG A 1 122 ? -9.409 8.309 -15.711 1.00 35.56 122 ARG A CA 1
ATOM 960 C C . ARG A 1 122 ? -10.746 7.829 -15.130 1.00 35.56 122 ARG A C 1
ATOM 962 O O . ARG A 1 122 ? -11.669 7.599 -15.900 1.00 35.56 122 ARG A O 1
ATOM 969 N N . LEU A 1 123 ? -10.871 7.681 -13.807 1.00 35.91 123 LEU A N 1
ATOM 970 C CA . LEU A 1 123 ? -12.118 7.206 -13.172 1.00 35.91 123 LEU A CA 1
ATOM 971 C C . LEU A 1 123 ? -12.679 8.109 -12.056 1.00 35.91 123 LEU A C 1
ATOM 973 O O . LEU A 1 123 ? -13.515 7.667 -11.283 1.00 35.91 123 LEU A O 1
ATOM 977 N N . TYR A 1 124 ? -12.298 9.392 -12.011 1.00 37.94 124 TYR A N 1
ATOM 978 C CA . TYR A 1 124 ? -12.889 10.373 -11.076 1.00 37.94 124 TYR A CA 1
ATOM 979 C C . TYR A 1 124 ? -13.770 11.449 -11.729 1.00 37.94 124 TYR A C 1
ATOM 981 O O . TYR A 1 124 ? -14.098 12.441 -11.091 1.00 37.94 124 TYR A O 1
ATOM 989 N N . ALA A 1 125 ? -14.191 11.263 -12.981 1.00 35.28 125 ALA A N 1
ATOM 990 C CA . ALA A 1 125 ? -15.099 12.198 -13.645 1.00 35.28 125 ALA A CA 1
ATOM 991 C C . ALA A 1 125 ? -16.097 11.471 -14.555 1.00 35.28 125 ALA A C 1
ATOM 993 O O . ALA A 1 125 ? -16.044 11.631 -15.767 1.00 35.28 125 ALA A O 1
ATOM 994 N N . GLN A 1 126 ? -16.953 10.629 -13.970 1.00 35.44 126 GLN A N 1
ATOM 995 C CA . GLN A 1 126 ? -18.294 10.288 -14.473 1.00 35.44 126 GLN A CA 1
ATOM 996 C C . GLN A 1 126 ? -18.942 9.302 -13.495 1.00 35.44 126 GLN A C 1
ATOM 998 O O . GLN A 1 126 ? -18.507 8.162 -13.370 1.00 35.44 126 GLN A O 1
ATOM 1003 N N . GLY A 1 127 ? -19.947 9.782 -12.768 1.00 30.47 127 GLY A N 1
ATOM 1004 C CA . GLY A 1 127 ? -20.679 9.007 -11.768 1.00 30.47 127 GLY A CA 1
ATOM 1005 C C . GLY A 1 127 ? -21.382 9.893 -10.745 1.00 30.47 127 GLY A C 1
ATOM 1006 O O . GLY A 1 127 ? -21.261 9.656 -9.552 1.00 30.47 127 GLY A O 1
ATOM 1007 N N . LEU A 1 128 ? -22.057 10.948 -11.214 1.00 32.22 128 LEU A N 1
ATOM 1008 C CA . LEU A 1 128 ? -23.250 11.449 -10.538 1.00 32.22 128 LEU A CA 1
ATOM 1009 C C . LEU A 1 128 ? -24.338 10.423 -10.848 1.00 32.22 128 LEU A C 1
ATOM 1011 O O . LEU A 1 128 ? -24.729 10.327 -12.008 1.00 32.22 128 LEU A O 1
ATOM 1015 N N . LEU A 1 129 ? -24.712 9.636 -9.842 1.00 34.59 129 LEU A N 1
ATOM 1016 C CA . LEU A 1 129 ? -26.056 9.144 -9.525 1.00 34.59 129 LEU A CA 1
ATOM 1017 C C . LEU A 1 129 ? -26.017 8.639 -8.075 1.00 34.59 129 LEU A C 1
ATOM 1019 O O . LEU A 1 129 ? -25.130 7.810 -7.766 1.00 34.59 129 LEU A O 1
#

Foldseek 3Di:
DDDDPAQFPQDDDPVSNVVCVVVVVGDPVRRHDDPDAQDDPCLLVLLLPLVDPDHSDDLPPVVQDDDVGSCVPVDDDDDGDHDDFDDDPDDDDDDDDDPDPVVVVVVSNCCSHPDPPVRPPPPPPDDDD